Protein AF-A0A8T4PZQ6-F1 (afdb_monomer)

Foldseek 3Di:
DDDDPDPPPPDDPVVVVVVVVVVVVVVVVVVVVVVVVVVVVVVVVVVLVVVVLVVLVQWAKDFPAWEDDPQKIKTKMFTAGQAKFQWKWKWFDDPRDTDIDIDRDIAHGRGIDIDIDGHPDDTQKIWIWTWDDSDDPDIDTSNVNIDIDGYDYDD

Secondary structure (DSSP, 8-state):
---------PPPHHHHHHHHHHHHHHHHHHHHHHHHHHHHHHHHHHHHHHHHHHHHHT--EEEEEEEEETTEEEEEEEE-SS--B-EEEEEEEETTEEEEEEE---B-TT-EEEEEEE-SS--SEEEEEEEEEEETTEEEE-GGG-EEEEPEEP-

Solvent-accessible surface area (backbone atoms only — not comparable to full-atom values): 8763 Å² total; per-residue (Å²): 138,85,82,80,78,79,78,80,76,75,74,60,69,72,60,54,52,55,52,52,52,52,49,52,54,51,51,53,52,51,51,51,54,52,51,52,53,55,50,52,53,51,50,54,52,51,49,55,51,50,56,46,56,56,52,37,76,60,54,46,71,45,71,79,45,34,38,32,57,85,50,33,34,45,34,32,38,33,30,78,26,86,60,60,35,48,29,36,39,38,37,37,31,39,102,90,47,74,50,78,48,79,42,77,66,61,43,49,47,65,33,74,49,77,44,83,43,80,41,98,58,85,54,50,34,37,38,38,29,44,20,38,75,75,50,94,94,37,69,47,75,28,70,89,55,50,42,80,35,64,42,43,75,67,128

Sequence (155 aa):
MARKRISKKGMDEKVATILLVGFIIALLIMGFLWGRQLIKQRVSKELALSEKQSQCTDVLITAIEAIQTGDTILLTLENKKDIKIEKFTFRIMKDSTAETSDSFEMLNSLEIRRYEITTSSQAETVDIIPWIKVAKSNFVPCSQQHVLAKVSQAL

Structure (mmCIF, N/CA/C/O backbone):
data_AF-A0A8T4PZQ6-F1
#
_entry.id   AF-A0A8T4PZQ6-F1
#
loop_
_atom_site.group_PDB
_atom_site.id
_atom_site.type_symbol
_atom_site.label_atom_id
_atom_site.label_alt_id
_atom_site.label_comp_id
_atom_site.label_asym_id
_atom_site.label_entity_id
_atom_site.label_seq_id
_atom_site.pdbx_PDB_ins_code
_atom_site.Cartn_x
_atom_site.Cartn_y
_atom_site.Cartn_z
_atom_site.occupancy
_atom_site.B_iso_or_equiv
_atom_site.auth_seq_id
_atom_site.auth_comp_id
_atom_site.auth_asym_id
_atom_site.auth_atom_id
_atom_site.pdbx_PDB_model_num
ATOM 1 N N . MET A 1 1 ? 73.573 -7.630 -37.482 1.00 50.69 1 MET A N 1
ATOM 2 C CA . MET A 1 1 ? 72.181 -7.327 -37.067 1.00 50.69 1 MET A CA 1
ATOM 3 C C . MET A 1 1 ? 71.594 -6.271 -37.998 1.00 50.69 1 MET A C 1
ATOM 5 O O . MET A 1 1 ? 71.975 -5.112 -37.905 1.00 50.69 1 MET A O 1
ATOM 9 N N . ALA A 1 2 ? 70.725 -6.656 -38.936 1.00 53.97 2 ALA A N 1
ATOM 10 C CA . ALA A 1 2 ? 70.121 -5.725 -39.892 1.00 53.97 2 ALA A CA 1
ATOM 11 C C . ALA A 1 2 ? 68.857 -5.073 -39.299 1.00 53.97 2 ALA A C 1
ATOM 13 O O . ALA A 1 2 ? 67.885 -5.759 -38.984 1.00 53.97 2 ALA A O 1
ATOM 14 N N . ARG A 1 3 ? 68.862 -3.742 -39.140 1.00 62.03 3 ARG A N 1
ATOM 15 C CA . ARG A 1 3 ? 67.687 -2.950 -38.730 1.00 62.03 3 ARG A CA 1
ATOM 16 C C . ARG A 1 3 ? 66.694 -2.871 -39.894 1.00 62.03 3 ARG A C 1
ATOM 18 O O . ARG A 1 3 ? 66.927 -2.155 -40.866 1.00 62.03 3 ARG A O 1
ATOM 25 N N . LYS A 1 4 ? 65.567 -3.575 -39.780 1.00 67.56 4 LYS A N 1
ATOM 26 C CA . LYS A 1 4 ? 64.440 -3.499 -40.721 1.00 67.56 4 LYS A CA 1
ATOM 27 C C . LYS A 1 4 ? 63.749 -2.134 -40.555 1.00 67.56 4 LYS A C 1
ATOM 29 O O . LYS A 1 4 ? 63.055 -1.909 -39.567 1.00 67.56 4 LYS A O 1
ATOM 34 N N . ARG A 1 5 ? 63.970 -1.193 -41.482 1.00 64.69 5 ARG A N 1
ATOM 35 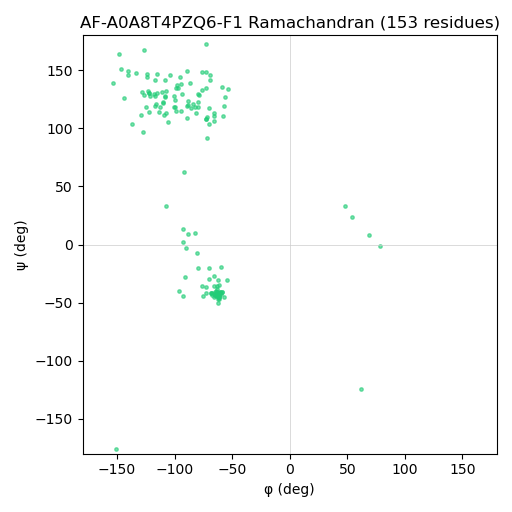C CA . ARG A 1 5 ? 63.225 0.080 -41.526 1.00 64.69 5 ARG A CA 1
ATOM 36 C C . ARG A 1 5 ? 61.807 -0.210 -42.016 1.00 64.69 5 ARG A C 1
ATOM 38 O O . ARG A 1 5 ? 61.608 -0.519 -43.186 1.00 64.69 5 ARG A O 1
ATOM 45 N N . ILE A 1 6 ? 60.829 -0.136 -41.118 1.00 69.12 6 ILE A N 1
ATOM 46 C CA . ILE A 1 6 ? 59.411 -0.212 -41.475 1.00 69.12 6 ILE A CA 1
ATOM 47 C C . ILE A 1 6 ? 59.060 1.103 -42.177 1.00 69.12 6 ILE A C 1
ATOM 49 O O . ILE A 1 6 ? 59.062 2.165 -41.557 1.00 69.12 6 ILE A O 1
ATOM 53 N N . SER A 1 7 ? 58.813 1.039 -43.485 1.00 64.50 7 SER A N 1
ATOM 54 C CA . SER A 1 7 ? 58.259 2.161 -44.241 1.00 64.50 7 SER A CA 1
ATOM 55 C C . SER A 1 7 ? 56.842 2.427 -43.732 1.00 64.50 7 SER A C 1
ATOM 57 O O . SER A 1 7 ? 55.947 1.597 -43.899 1.00 64.50 7 SER A O 1
ATOM 59 N N . LYS A 1 8 ? 56.651 3.562 -43.053 1.00 61.53 8 LYS A N 1
ATOM 60 C CA . LYS A 1 8 ? 55.334 4.046 -42.639 1.00 61.53 8 LYS A CA 1
ATOM 61 C C . LYS A 1 8 ? 54.605 4.519 -43.897 1.00 61.53 8 LYS A C 1
ATOM 63 O O . LYS A 1 8 ? 54.768 5.664 -44.306 1.00 61.53 8 LYS A O 1
ATOM 68 N N . LYS A 1 9 ? 53.833 3.637 -44.534 1.00 63.50 9 LYS A N 1
ATOM 69 C CA . LYS A 1 9 ? 52.836 4.067 -45.519 1.00 63.50 9 LYS A CA 1
ATOM 70 C C . LYS A 1 9 ? 51.785 4.868 -44.751 1.00 63.50 9 LYS A C 1
ATOM 72 O O . LYS A 1 9 ? 51.050 4.291 -43.954 1.00 63.50 9 LYS A O 1
ATOM 77 N N . GLY A 1 10 ? 51.798 6.190 -44.912 1.00 62.28 10 GLY A N 1
ATOM 78 C CA . GLY A 1 10 ? 50.752 7.056 -44.377 1.00 62.28 10 GLY A CA 1
ATOM 79 C C . GLY A 1 10 ? 49.413 6.576 -44.921 1.00 62.28 10 GLY A C 1
ATOM 80 O O . GLY A 1 10 ? 49.285 6.354 -46.124 1.00 62.28 10 GLY A O 1
ATOM 81 N N . MET A 1 11 ? 48.454 6.325 -44.032 1.00 64.69 11 MET A N 1
ATOM 82 C CA . MET A 1 11 ? 47.081 6.084 -44.457 1.00 64.69 11 MET A CA 1
ATOM 83 C C . MET A 1 11 ? 46.608 7.314 -45.232 1.00 64.69 11 MET A C 1
ATOM 85 O O . MET A 1 11 ? 46.884 8.438 -44.817 1.00 64.69 11 MET A O 1
ATOM 89 N N . ASP A 1 12 ? 45.943 7.084 -46.362 1.00 77.81 12 ASP A N 1
ATOM 90 C CA . ASP A 1 12 ? 45.393 8.146 -47.198 1.00 77.81 12 ASP A CA 1
ATOM 91 C C . ASP A 1 12 ? 44.441 9.006 -46.352 1.00 77.81 12 ASP A C 1
ATOM 93 O O . ASP A 1 12 ? 43.468 8.505 -45.777 1.00 77.81 12 ASP A O 1
ATOM 97 N N . GLU A 1 13 ? 44.767 10.291 -46.224 1.00 82.25 13 GLU A N 1
ATOM 98 C CA . GLU A 1 13 ? 44.103 11.255 -45.341 1.00 82.25 13 GLU A CA 1
ATOM 99 C C . GLU A 1 13 ? 42.586 11.307 -45.587 1.00 82.25 13 GLU A C 1
ATOM 101 O O . GLU A 1 13 ? 41.793 11.477 -44.658 1.00 82.25 13 GLU A O 1
ATOM 106 N N . LYS A 1 14 ? 42.160 11.042 -46.828 1.00 84.50 14 LYS A N 1
ATOM 107 C CA . LYS A 1 14 ? 40.747 11.012 -47.223 1.00 84.50 14 LYS A CA 1
ATOM 108 C C . LYS A 1 14 ? 39.974 9.821 -46.655 1.00 84.50 14 LYS A C 1
ATOM 110 O O . LYS A 1 14 ? 38.775 9.926 -46.420 1.00 84.50 14 LYS A O 1
ATOM 115 N N . VAL A 1 15 ? 40.632 8.688 -46.420 1.00 86.56 15 VAL A N 1
ATOM 116 C CA . VAL A 1 15 ? 39.974 7.494 -45.863 1.00 86.56 15 VAL A CA 1
ATOM 117 C C . VAL A 1 15 ? 39.742 7.667 -44.361 1.00 86.56 15 VAL A C 1
ATOM 119 O O . VAL A 1 15 ? 38.704 7.255 -43.841 1.00 86.56 15 VAL A O 1
ATOM 122 N N . ALA A 1 16 ? 40.670 8.331 -43.667 1.00 87.62 16 ALA A N 1
ATOM 123 C CA . ALA A 1 16 ? 40.555 8.599 -42.237 1.00 87.62 16 ALA A CA 1
ATOM 124 C C . ALA A 1 16 ? 39.367 9.520 -41.907 1.00 87.62 16 ALA A C 1
ATOM 126 O O . ALA A 1 16 ? 38.646 9.267 -40.941 1.00 87.62 16 ALA A O 1
ATOM 127 N N . THR A 1 17 ? 39.121 10.551 -42.721 1.00 91.75 17 THR A N 1
ATOM 128 C CA . THR A 1 17 ? 38.014 11.496 -42.495 1.00 91.75 17 THR A CA 1
ATOM 129 C C . THR A 1 17 ? 36.646 10.849 -42.692 1.00 91.75 17 THR A C 1
ATOM 131 O O . THR A 1 17 ? 35.760 11.044 -41.861 1.00 91.75 17 THR A O 1
ATOM 134 N N . ILE A 1 18 ? 36.476 10.014 -43.722 1.00 93.81 18 ILE A N 1
ATOM 135 C CA . ILE A 1 18 ? 35.222 9.278 -43.959 1.00 93.81 18 ILE A CA 1
ATOM 136 C C . ILE A 1 18 ? 34.923 8.327 -42.793 1.00 93.81 18 ILE A C 1
ATOM 138 O O . ILE A 1 18 ? 33.791 8.273 -42.309 1.00 93.81 18 ILE A O 1
ATOM 142 N N . LEU A 1 19 ? 35.942 7.613 -42.303 1.00 94.94 19 LEU A N 1
ATOM 143 C CA . LEU A 1 19 ? 35.790 6.688 -41.180 1.00 94.94 19 LEU A CA 1
ATOM 144 C C . LEU A 1 19 ? 35.422 7.430 -39.887 1.00 94.94 19 LEU A C 1
ATOM 146 O O . LEU A 1 19 ? 34.543 6.983 -39.150 1.00 94.94 19 LEU A O 1
ATOM 150 N N . LEU A 1 20 ? 36.035 8.591 -39.645 1.00 95.44 20 LEU A N 1
ATOM 151 C CA . LEU A 1 20 ? 35.743 9.426 -38.481 1.00 95.44 20 LEU A CA 1
ATOM 152 C C . LEU A 1 20 ? 34.309 9.976 -38.511 1.00 95.44 20 LEU A C 1
ATOM 154 O O . LEU A 1 20 ? 33.607 9.903 -37.503 1.00 95.44 20 LEU A O 1
ATOM 158 N N . VAL A 1 21 ? 33.836 10.457 -39.665 1.00 96.12 21 VAL A N 1
ATOM 159 C CA . VAL A 1 21 ? 32.448 10.929 -39.819 1.00 96.12 21 VAL A CA 1
ATOM 160 C C . VAL A 1 21 ? 31.451 9.784 -39.619 1.00 96.12 21 VAL A C 1
ATOM 162 O O . VAL A 1 21 ? 30.476 9.944 -38.883 1.00 96.12 21 VAL A O 1
ATOM 165 N N . GLY A 1 22 ? 31.713 8.608 -40.199 1.00 97.25 22 GLY A N 1
ATOM 166 C CA . GLY A 1 22 ? 30.866 7.426 -40.012 1.00 97.25 22 GLY A CA 1
ATOM 167 C C . GLY A 1 22 ? 30.777 6.986 -38.547 1.00 97.25 22 GLY A C 1
ATOM 168 O O . GLY A 1 22 ? 29.690 6.671 -38.058 1.00 97.25 22 GLY A O 1
ATOM 169 N N . PHE A 1 23 ? 31.896 7.034 -37.821 1.00 97.12 23 PHE A N 1
ATOM 170 C CA . PHE A 1 23 ? 31.938 6.700 -36.399 1.00 97.12 23 PHE A CA 1
ATOM 171 C C . PHE A 1 23 ? 31.103 7.662 -35.542 1.00 97.12 23 PHE A C 1
ATOM 173 O O . PHE A 1 23 ? 30.347 7.214 -34.680 1.00 97.12 23 PHE A O 1
ATOM 180 N N . ILE A 1 24 ? 31.169 8.971 -35.808 1.00 97.94 24 ILE A N 1
ATOM 181 C CA . ILE A 1 24 ? 30.363 9.972 -35.088 1.00 97.94 24 ILE A CA 1
ATOM 182 C C . ILE A 1 24 ? 28.867 9.722 -35.305 1.00 97.94 24 ILE A C 1
ATOM 184 O O . ILE A 1 24 ? 28.098 9.721 -34.342 1.00 97.94 24 ILE A O 1
ATOM 188 N N . ILE A 1 25 ? 28.446 9.462 -36.546 1.00 97.62 25 ILE A N 1
ATOM 189 C CA . ILE A 1 25 ? 27.038 9.173 -36.856 1.00 97.62 25 ILE A CA 1
ATOM 190 C C . ILE A 1 25 ? 26.574 7.911 -36.115 1.00 97.62 25 ILE A C 1
ATOM 192 O O . ILE A 1 25 ? 25.503 7.914 -35.506 1.00 97.62 25 ILE A O 1
ATOM 196 N N . ALA A 1 26 ? 27.390 6.853 -36.101 1.00 97.56 26 ALA A N 1
ATOM 197 C CA . ALA A 1 26 ? 27.078 5.627 -35.370 1.00 97.56 26 ALA A CA 1
ATOM 198 C C . ALA A 1 26 ? 26.925 5.870 -33.856 1.00 97.56 26 ALA A C 1
ATOM 200 O O . ALA A 1 26 ? 25.978 5.366 -33.248 1.00 97.56 26 ALA A O 1
ATOM 201 N N . LEU A 1 27 ? 27.798 6.685 -33.252 1.00 97.12 27 LEU A N 1
ATOM 202 C CA . LEU A 1 27 ? 27.698 7.059 -31.837 1.00 97.12 27 LEU A CA 1
ATOM 203 C C . LEU A 1 27 ? 26.421 7.847 -31.526 1.00 97.12 27 LEU A C 1
ATOM 205 O O . LEU A 1 27 ? 25.775 7.577 -30.512 1.00 97.12 27 LEU A O 1
ATOM 209 N N . LEU A 1 28 ? 26.025 8.779 -32.397 1.00 97.44 28 LEU A N 1
ATOM 210 C CA . LEU A 1 28 ? 24.784 9.542 -32.229 1.00 97.44 28 LEU A CA 1
ATOM 211 C C . LEU A 1 28 ? 23.554 8.631 -32.262 1.00 97.44 28 LEU A C 1
ATOM 213 O O . LEU A 1 28 ? 22.680 8.741 -31.400 1.00 97.44 28 LEU A O 1
ATOM 217 N N . ILE A 1 29 ? 23.505 7.696 -33.215 1.00 97.38 29 ILE A N 1
ATOM 218 C CA . ILE A 1 29 ? 22.415 6.715 -33.313 1.00 97.38 29 ILE A CA 1
ATOM 219 C C . ILE A 1 29 ? 22.375 5.843 -32.054 1.00 97.38 29 ILE A C 1
ATOM 221 O O . ILE A 1 29 ? 21.306 5.649 -31.474 1.00 97.38 29 ILE A O 1
ATOM 225 N N . MET A 1 30 ? 23.530 5.355 -31.596 1.00 96.25 30 MET A N 1
ATOM 226 C CA . MET A 1 30 ? 23.619 4.525 -30.395 1.00 96.25 30 MET A CA 1
ATOM 227 C C . MET A 1 30 ? 23.130 5.278 -29.150 1.00 96.25 30 MET A C 1
ATOM 229 O O . MET A 1 30 ? 22.288 4.764 -28.410 1.00 96.25 30 MET A O 1
ATOM 233 N N . GLY A 1 31 ? 23.573 6.525 -28.958 1.00 95.88 31 GLY A N 1
ATOM 234 C CA . GLY A 1 31 ? 23.120 7.379 -27.857 1.00 95.88 31 GLY A CA 1
ATOM 235 C C . GLY A 1 31 ? 21.613 7.641 -27.894 1.00 95.88 31 GLY A C 1
ATOM 236 O O . GLY A 1 31 ? 20.938 7.553 -26.866 1.00 95.88 31 GLY A O 1
ATOM 237 N N . PHE A 1 32 ? 21.053 7.880 -29.081 1.00 95.75 32 PHE A N 1
ATOM 238 C CA . PHE A 1 32 ? 19.615 8.079 -29.255 1.00 95.75 32 PHE A CA 1
ATOM 239 C C . PHE A 1 32 ? 18.799 6.823 -28.911 1.00 95.75 32 PHE A C 1
ATOM 241 O O . PHE A 1 32 ? 17.773 6.913 -28.228 1.00 95.75 32 PHE A O 1
ATOM 248 N N . LEU A 1 33 ? 19.258 5.643 -29.337 1.00 94.75 33 LEU A N 1
ATOM 249 C CA . LEU A 1 33 ? 18.604 4.371 -29.017 1.00 94.75 33 LEU A CA 1
ATOM 250 C C . LEU A 1 33 ? 18.603 4.100 -27.507 1.00 94.75 33 LEU A C 1
ATOM 252 O O . LEU A 1 33 ? 17.573 3.699 -26.958 1.00 94.75 33 LEU A O 1
ATOM 256 N N . TRP A 1 34 ? 19.714 4.385 -26.827 1.00 94.56 34 TRP A N 1
ATOM 257 C CA . TRP A 1 34 ? 19.825 4.240 -25.373 1.00 94.56 34 TRP A CA 1
ATOM 258 C C . TRP A 1 34 ? 18.916 5.220 -24.635 1.00 94.56 34 TRP A C 1
ATOM 260 O O . TRP A 1 34 ? 18.1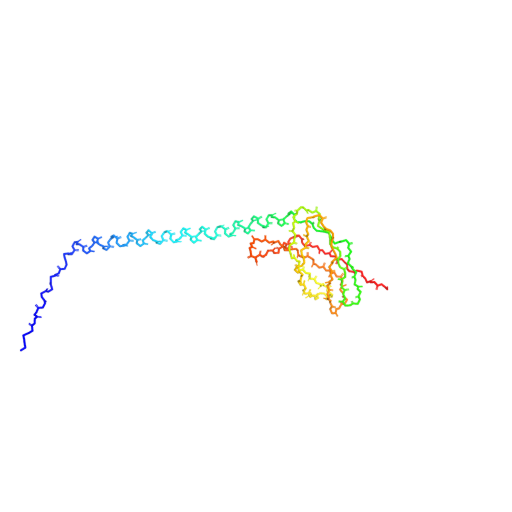75 4.821 -23.733 1.00 94.56 34 TRP A O 1
ATOM 270 N N . GLY A 1 35 ? 18.900 6.485 -25.065 1.00 94.31 35 GLY A N 1
ATOM 271 C CA . GLY A 1 35 ? 18.016 7.507 -24.507 1.00 94.31 35 GLY A CA 1
ATOM 272 C C . GLY A 1 35 ? 16.543 7.104 -24.604 1.00 94.31 35 GLY A C 1
ATOM 273 O O . GLY A 1 35 ? 15.813 7.162 -23.613 1.00 94.31 35 GLY A O 1
ATOM 274 N N . ARG A 1 36 ? 16.112 6.597 -25.766 1.00 93.12 36 ARG A N 1
ATOM 275 C CA . ARG A 1 36 ? 14.738 6.108 -25.961 1.00 93.12 36 ARG A CA 1
ATOM 276 C C . ARG A 1 36 ? 14.381 4.942 -25.048 1.00 93.12 36 ARG A C 1
ATOM 278 O O . ARG A 1 36 ? 13.283 4.933 -24.494 1.00 93.12 36 ARG A O 1
ATOM 285 N N . GLN A 1 37 ? 15.272 3.965 -24.886 1.00 92.12 37 GLN A N 1
ATOM 286 C CA . GLN A 1 37 ? 15.017 2.824 -24.002 1.00 92.12 37 GLN A CA 1
ATOM 287 C C . GLN A 1 37 ? 14.880 3.262 -22.541 1.00 92.12 37 GLN A C 1
ATOM 289 O O . GLN A 1 37 ? 13.948 2.829 -21.861 1.00 92.12 37 GLN A O 1
ATOM 294 N N . LEU A 1 38 ? 15.746 4.165 -22.081 1.00 91.00 38 LEU A N 1
ATOM 295 C CA . LEU A 1 38 ? 15.718 4.674 -20.712 1.00 91.00 38 LEU A CA 1
ATOM 296 C C . LEU A 1 38 ? 14.438 5.473 -20.429 1.00 91.00 38 LEU A C 1
ATOM 298 O O . LEU A 1 38 ? 13.793 5.255 -19.402 1.00 91.00 38 LEU A O 1
ATOM 302 N N . ILE A 1 39 ? 14.020 6.335 -21.362 1.00 91.00 39 ILE A N 1
ATOM 303 C CA . ILE A 1 39 ? 12.755 7.077 -21.256 1.00 91.00 39 ILE A CA 1
ATOM 304 C C . ILE A 1 39 ? 11.570 6.109 -21.239 1.00 91.00 39 ILE A C 1
ATOM 306 O O . ILE A 1 39 ? 10.721 6.207 -20.358 1.00 91.00 39 ILE A O 1
ATOM 310 N N . LYS A 1 40 ? 11.528 5.129 -22.151 1.00 89.44 40 LYS A N 1
ATOM 311 C CA . LYS A 1 40 ? 10.434 4.148 -22.210 1.00 89.44 40 LYS A CA 1
ATOM 312 C C . LYS A 1 40 ? 10.306 3.363 -20.903 1.00 89.44 40 LYS A C 1
ATOM 314 O O . LYS A 1 40 ? 9.193 3.152 -20.429 1.00 89.44 40 LYS A O 1
ATOM 319 N N . GLN A 1 41 ? 11.427 2.973 -20.296 1.00 86.81 41 GLN A N 1
ATOM 320 C CA . GLN A 1 41 ? 11.423 2.298 -18.999 1.00 86.81 41 GLN A CA 1
ATOM 321 C C . GLN A 1 41 ? 10.886 3.197 -17.882 1.00 86.81 41 GLN A C 1
ATOM 323 O O . GLN A 1 41 ? 10.069 2.733 -17.088 1.00 86.81 41 GLN A O 1
ATOM 328 N N . ARG A 1 42 ? 11.289 4.474 -17.828 1.00 84.62 42 ARG A N 1
ATOM 329 C CA . ARG A 1 42 ? 10.763 5.426 -16.833 1.00 84.62 42 ARG A CA 1
ATOM 330 C C . ARG A 1 42 ? 9.264 5.646 -16.998 1.00 84.62 42 ARG A C 1
ATOM 332 O O . ARG A 1 42 ? 8.526 5.425 -16.047 1.00 84.62 42 ARG A O 1
ATOM 339 N N . VAL A 1 43 ? 8.820 5.941 -18.218 1.00 85.38 43 VAL A N 1
ATOM 340 C CA . VAL A 1 43 ? 7.400 6.154 -18.530 1.00 85.38 43 VAL A CA 1
ATOM 341 C C . VAL A 1 43 ? 6.575 4.914 -18.193 1.00 85.38 43 VAL A C 1
ATOM 343 O O . VAL A 1 43 ? 5.532 5.034 -17.569 1.00 85.38 43 VAL A O 1
ATOM 346 N N . SER A 1 44 ? 7.049 3.706 -18.518 1.00 83.50 44 SER A N 1
ATOM 347 C CA . SER A 1 44 ? 6.316 2.478 -18.173 1.00 83.50 44 SER A CA 1
ATOM 348 C C . SER A 1 44 ? 6.160 2.264 -16.663 1.00 83.50 44 SER A C 1
ATOM 350 O O . SER A 1 44 ? 5.118 1.792 -16.218 1.00 83.50 44 SER A O 1
ATOM 352 N N . LYS A 1 45 ? 7.169 2.638 -15.865 1.00 82.62 45 LYS A N 1
ATOM 353 C CA . LYS A 1 45 ? 7.109 2.542 -14.401 1.00 82.62 45 LYS A CA 1
ATOM 354 C C . LYS A 1 45 ? 6.180 3.596 -13.809 1.00 82.62 45 LYS A C 1
ATOM 356 O O . LYS A 1 45 ? 5.414 3.275 -12.910 1.00 82.62 45 LYS A O 1
ATOM 361 N N . GLU A 1 46 ? 6.227 4.821 -14.320 1.00 85.06 46 GLU A N 1
ATOM 362 C CA . GLU A 1 46 ? 5.346 5.905 -13.876 1.00 85.06 46 GLU A CA 1
ATOM 363 C C . GLU A 1 46 ? 3.888 5.646 -14.251 1.00 85.06 46 GLU A C 1
ATOM 365 O O . GLU A 1 46 ? 3.014 5.812 -13.407 1.00 85.06 46 GLU A O 1
ATOM 370 N N . LEU A 1 47 ? 3.622 5.152 -15.464 1.00 85.06 47 LEU A N 1
ATOM 371 C CA . LEU A 1 47 ? 2.278 4.748 -15.878 1.00 85.06 47 LEU A CA 1
ATOM 372 C C . LEU A 1 47 ? 1.741 3.619 -14.998 1.00 85.06 47 LEU A C 1
ATOM 374 O O . LEU A 1 47 ? 0.615 3.714 -14.525 1.00 85.06 47 LEU A O 1
ATOM 378 N N . ALA A 1 48 ? 2.554 2.598 -14.709 1.00 83.31 48 ALA A N 1
ATOM 379 C CA . ALA A 1 48 ? 2.148 1.517 -13.814 1.00 83.31 48 ALA A CA 1
ATOM 380 C C . ALA A 1 48 ? 1.868 2.017 -12.385 1.00 83.31 48 ALA A C 1
ATOM 382 O O . ALA A 1 48 ? 0.926 1.558 -11.748 1.00 83.31 48 ALA A O 1
ATOM 383 N N . LEU A 1 49 ? 2.656 2.968 -11.870 1.00 83.50 49 LEU A N 1
ATOM 384 C CA . LEU A 1 49 ? 2.397 3.578 -10.562 1.00 83.50 49 LEU A CA 1
ATOM 385 C C . LEU A 1 49 ? 1.130 4.438 -10.572 1.00 83.50 49 LEU A C 1
ATOM 387 O O . LEU A 1 49 ? 0.351 4.362 -9.628 1.00 83.50 49 LEU A O 1
ATOM 391 N N . SER A 1 50 ? 0.907 5.217 -11.629 1.00 86.69 50 SER A N 1
ATOM 392 C CA . SER A 1 50 ? -0.265 6.083 -11.774 1.00 86.69 50 SER A CA 1
ATOM 393 C C . SER A 1 50 ? -1.556 5.277 -11.923 1.00 86.69 50 SER A C 1
ATOM 395 O O . SER A 1 50 ? -2.535 5.561 -11.236 1.00 86.69 50 SER A O 1
ATOM 397 N N . GLU A 1 51 ? -1.545 4.214 -12.731 1.00 86.88 51 GLU A N 1
ATOM 398 C CA . GLU A 1 51 ? -2.672 3.286 -12.858 1.00 86.88 51 GLU A CA 1
ATOM 399 C C . GLU A 1 51 ? -3.017 2.660 -11.501 1.00 86.88 51 GLU A C 1
ATOM 401 O O . GLU A 1 51 ? -4.182 2.574 -11.118 1.00 86.88 51 GLU A O 1
ATOM 406 N N . LYS A 1 52 ? -2.002 2.291 -10.715 1.00 84.25 52 LYS A N 1
ATOM 407 C CA . LYS A 1 52 ? -2.205 1.731 -9.376 1.00 84.25 52 LYS A CA 1
ATOM 408 C C . LYS A 1 52 ? -2.660 2.765 -8.357 1.00 84.25 52 LYS A C 1
ATOM 410 O O . LYS A 1 52 ? -3.524 2.458 -7.547 1.00 84.25 52 LYS A O 1
ATOM 415 N N . GLN A 1 53 ? -2.177 3.999 -8.425 1.00 86.25 53 GLN A N 1
ATOM 416 C CA . GLN A 1 53 ? -2.738 5.087 -7.623 1.00 86.25 53 GLN A CA 1
ATOM 417 C C . GLN A 1 53 ? -4.211 5.337 -7.956 1.00 86.25 53 GLN A C 1
ATOM 419 O O . GLN A 1 53 ? -4.989 5.606 -7.047 1.00 86.25 53 GLN A O 1
ATOM 424 N N . SER A 1 54 ? -4.625 5.168 -9.214 1.00 88.44 54 SER A N 1
ATOM 425 C CA . SER A 1 54 ? -6.050 5.177 -9.558 1.00 88.44 54 SER A CA 1
ATOM 426 C C . SER A 1 54 ? -6.795 3.990 -8.941 1.00 88.44 54 SER A C 1
ATOM 428 O O . SER A 1 54 ? -7.918 4.153 -8.496 1.00 88.44 54 SER A O 1
ATOM 430 N N . GLN A 1 55 ? -6.186 2.806 -8.826 1.00 90.00 55 GLN A N 1
ATOM 431 C CA . GLN A 1 55 ? -6.817 1.685 -8.109 1.00 90.00 55 GLN A CA 1
ATOM 432 C C . GLN A 1 55 ? -6.981 1.969 -6.610 1.00 90.00 55 GLN A C 1
ATOM 434 O O . GLN A 1 55 ? -7.918 1.465 -5.997 1.00 90.00 55 GLN A O 1
ATOM 439 N N . CYS A 1 56 ? -6.129 2.814 -6.015 1.00 92.00 56 CYS A N 1
ATOM 440 C CA . CYS A 1 56 ? -6.322 3.248 -4.633 1.00 92.00 56 CYS A CA 1
ATOM 441 C C . CYS A 1 56 ? -7.627 4.028 -4.441 1.00 92.00 56 CYS A C 1
ATOM 443 O O . CYS A 1 56 ? -8.182 3.941 -3.356 1.00 92.00 56 CYS A O 1
ATOM 445 N N . THR A 1 57 ? -8.147 4.762 -5.435 1.00 91.62 57 THR A N 1
ATOM 446 C CA . THR A 1 57 ? -9.431 5.478 -5.263 1.00 91.62 57 THR A CA 1
ATOM 447 C C . THR A 1 57 ? -10.629 4.538 -5.183 1.00 91.62 57 THR 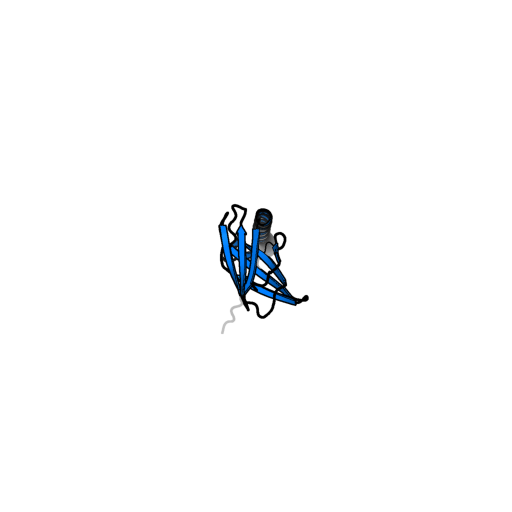A C 1
ATOM 449 O O . THR A 1 57 ? -11.668 4.915 -4.651 1.00 91.62 57 THR A O 1
ATOM 452 N N . ASP A 1 58 ? -10.475 3.310 -5.675 1.00 92.69 58 ASP A N 1
ATOM 453 C CA . ASP A 1 58 ? -11.502 2.273 -5.616 1.00 92.69 58 ASP A CA 1
ATOM 454 C C . ASP A 1 58 ? -11.413 1.414 -4.344 1.00 92.69 58 ASP A C 1
ATOM 456 O O . ASP A 1 58 ? -12.265 0.553 -4.121 1.00 92.69 58 ASP A O 1
ATOM 460 N N . VAL A 1 59 ? -10.411 1.645 -3.489 1.00 94.69 59 VAL A N 1
ATOM 461 C CA . VAL A 1 59 ? -10.301 1.001 -2.177 1.00 94.69 59 VAL A CA 1
ATOM 462 C C . VAL A 1 59 ? -11.220 1.723 -1.197 1.00 94.69 59 VAL A C 1
ATOM 464 O O . VAL A 1 59 ? -11.033 2.901 -0.909 1.00 94.69 59 VAL A O 1
ATOM 467 N N . LEU A 1 60 ? -12.199 1.001 -0.651 1.00 95.69 60 LEU A N 1
ATOM 468 C CA . LEU A 1 60 ? -13.076 1.508 0.400 1.00 95.69 60 LEU A CA 1
ATOM 469 C C . LEU A 1 60 ? -13.109 0.513 1.552 1.00 95.69 60 LEU A C 1
ATOM 471 O O . LEU A 1 60 ? -13.664 -0.580 1.429 1.00 95.69 60 LEU A O 1
ATOM 475 N N . ILE A 1 61 ? -12.535 0.923 2.676 1.00 96.62 61 ILE A N 1
ATOM 476 C CA . ILE A 1 61 ? -12.461 0.118 3.892 1.00 96.62 61 ILE A CA 1
ATOM 477 C C . ILE A 1 61 ? -13.268 0.809 4.971 1.00 96.62 61 ILE A C 1
ATOM 479 O O . ILE A 1 61 ? -13.362 2.034 5.025 1.00 96.62 61 ILE A O 1
ATOM 483 N N . THR A 1 62 ? -13.885 0.023 5.837 1.00 97.12 62 THR A N 1
ATOM 484 C CA . THR A 1 62 ? -14.541 0.527 7.037 1.00 97.12 62 THR A CA 1
ATOM 485 C C . THR A 1 62 ? -14.029 -0.256 8.236 1.00 97.12 62 THR A C 1
ATOM 487 O O . THR A 1 62 ? -13.989 -1.483 8.208 1.00 97.12 62 THR A O 1
ATOM 490 N N . ALA A 1 63 ? -13.626 0.453 9.288 1.00 97.38 63 ALA A N 1
ATOM 491 C CA . ALA A 1 63 ? -13.396 -0.162 10.585 1.00 97.38 63 ALA A CA 1
ATOM 492 C C . ALA A 1 63 ? -14.751 -0.314 11.281 1.00 97.38 63 ALA A C 1
ATOM 494 O O . ALA A 1 63 ? -15.401 0.686 11.586 1.00 97.38 63 ALA A O 1
ATOM 495 N N . ILE A 1 64 ? -15.195 -1.555 11.471 1.00 97.38 64 ILE A N 1
ATOM 496 C CA . ILE A 1 64 ? -16.459 -1.862 12.153 1.00 97.38 64 ILE A CA 1
ATOM 497 C C . ILE A 1 64 ? -16.284 -1.668 13.658 1.00 97.38 64 ILE A C 1
ATOM 499 O O . ILE A 1 64 ? -17.139 -1.092 14.324 1.00 97.38 64 ILE A O 1
ATOM 503 N N . GLU A 1 65 ? -15.168 -2.160 14.186 1.00 96.62 65 GLU A N 1
ATOM 504 C CA . GLU A 1 65 ? -14.932 -2.251 15.619 1.00 96.62 65 GLU A CA 1
ATOM 505 C C . GLU A 1 65 ? -13.430 -2.210 15.894 1.00 96.62 65 GLU A C 1
ATOM 507 O O . GLU A 1 65 ? -12.649 -2.830 15.170 1.00 96.62 65 GLU A O 1
ATOM 512 N N . ALA A 1 66 ? -13.033 -1.484 16.936 1.00 97.06 66 ALA A N 1
ATOM 513 C CA . ALA A 1 66 ? 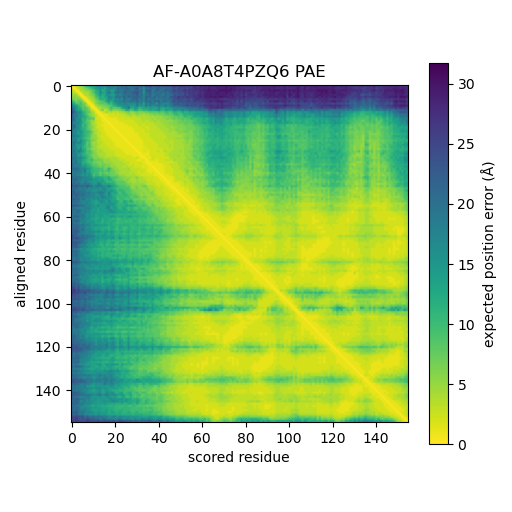-11.667 -1.448 17.438 1.00 97.06 66 ALA A CA 1
ATOM 514 C C . ALA A 1 66 ? -11.712 -1.508 18.966 1.00 97.06 66 ALA A C 1
ATOM 516 O O . ALA A 1 66 ? -12.054 -0.524 19.624 1.00 97.06 66 ALA A O 1
ATOM 517 N N . ILE A 1 67 ? -11.398 -2.672 19.528 1.00 97.00 67 ILE A N 1
ATOM 518 C CA . ILE A 1 67 ? -11.431 -2.906 20.973 1.00 97.00 67 ILE A CA 1
ATOM 519 C C . ILE A 1 67 ? -10.022 -3.186 21.462 1.00 97.00 67 ILE A C 1
ATOM 521 O O . ILE A 1 67 ? -9.342 -4.052 20.920 1.00 97.00 67 ILE A O 1
ATOM 525 N N . GLN A 1 68 ? -9.595 -2.495 22.514 1.00 96.69 68 GLN A N 1
ATOM 526 C CA . GLN A 1 68 ? -8.363 -2.835 23.212 1.00 96.69 68 GLN A CA 1
ATOM 527 C C . GLN A 1 68 ? -8.647 -3.763 24.395 1.00 96.69 68 GLN A C 1
ATOM 529 O O . GLN A 1 68 ? -9.492 -3.474 25.244 1.00 96.69 68 GLN A O 1
ATOM 534 N N . THR A 1 69 ? -7.904 -4.867 24.455 1.00 96.12 69 THR A N 1
ATOM 535 C CA . THR A 1 69 ? -7.907 -5.850 25.541 1.00 96.12 69 THR A CA 1
ATOM 536 C C . THR A 1 69 ? -6.465 -6.048 26.009 1.00 96.12 69 THR A C 1
ATOM 538 O O . THR A 1 69 ? -5.688 -6.779 25.395 1.00 96.12 69 THR A O 1
ATOM 541 N N . GLY A 1 70 ? -6.084 -5.344 27.080 1.00 94.00 70 GLY A N 1
ATOM 542 C CA . GLY A 1 70 ? -4.694 -5.286 27.542 1.00 94.00 70 GLY A CA 1
ATOM 543 C C . GLY A 1 70 ? -3.770 -4.666 26.488 1.00 94.00 70 GLY A C 1
ATOM 544 O O . GLY A 1 70 ? -4.030 -3.568 25.994 1.00 94.00 70 GLY A O 1
ATOM 545 N N . ASP A 1 71 ? -2.729 -5.405 26.111 1.00 94.81 71 ASP A N 1
ATOM 546 C CA . ASP A 1 71 ? -1.711 -4.986 25.137 1.00 94.81 71 ASP A CA 1
ATOM 547 C C . ASP A 1 71 ? -2.086 -5.342 23.689 1.00 94.81 71 ASP A C 1
ATOM 549 O O . ASP A 1 71 ? -1.258 -5.260 22.787 1.00 94.81 71 ASP A O 1
ATOM 553 N N . THR A 1 72 ? -3.317 -5.794 23.434 1.00 95.62 72 THR A N 1
ATOM 554 C CA . THR A 1 72 ? -3.771 -6.180 22.090 1.00 95.62 72 THR A CA 1
ATOM 555 C C . THR A 1 72 ? -5.000 -5.383 21.682 1.00 95.62 72 THR A C 1
ATOM 557 O O . THR A 1 72 ? -5.964 -5.269 22.437 1.00 95.62 72 THR A O 1
ATOM 560 N N . ILE A 1 73 ? -4.978 -4.844 20.466 1.00 96.38 73 ILE A N 1
ATOM 561 C CA . ILE A 1 73 ? -6.114 -4.199 19.813 1.00 96.38 73 ILE A CA 1
ATOM 562 C C . ILE A 1 73 ? -6.709 -5.195 18.820 1.00 96.38 73 ILE A C 1
ATOM 564 O O . ILE A 1 73 ? -6.044 -5.618 17.873 1.00 96.38 73 ILE A O 1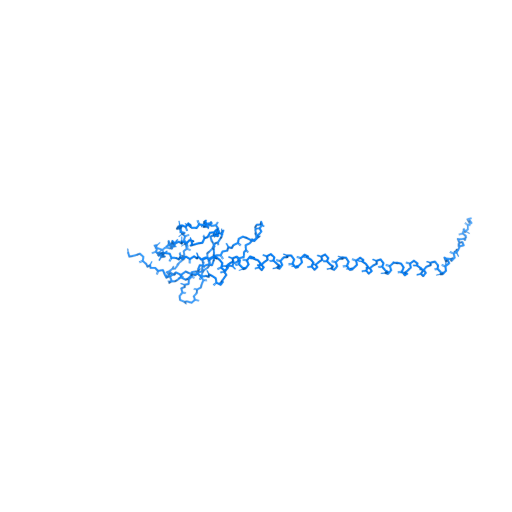
ATOM 568 N N . LEU A 1 74 ? -7.968 -5.552 19.043 1.00 96.88 74 LEU A N 1
ATOM 569 C CA . LEU A 1 74 ? -8.792 -6.333 18.135 1.00 96.88 74 LEU A CA 1
ATOM 570 C C . LEU A 1 74 ? -9.499 -5.371 17.183 1.00 96.88 74 LEU A C 1
ATOM 572 O O . LEU A 1 74 ? -10.394 -4.625 17.585 1.00 96.88 74 LEU A O 1
ATOM 576 N N . LEU A 1 75 ? -9.081 -5.380 15.922 1.00 97.12 75 LEU A N 1
ATOM 577 C CA . LEU A 1 75 ? -9.587 -4.488 14.887 1.00 97.12 75 LEU A CA 1
ATOM 578 C C . LEU A 1 75 ? -10.357 -5.288 13.835 1.00 97.12 75 LEU A C 1
ATOM 580 O O . LEU A 1 75 ? -9.786 -6.132 13.149 1.00 97.12 75 LEU A O 1
ATOM 584 N N . THR A 1 76 ? -11.647 -5.010 13.677 1.00 97.75 76 THR A N 1
ATOM 585 C CA . THR A 1 76 ? -12.489 -5.633 12.649 1.00 97.75 76 THR A CA 1
ATOM 586 C C . THR A 1 76 ? -12.613 -4.694 11.455 1.00 97.75 76 THR A C 1
ATOM 588 O O . THR A 1 76 ? -13.196 -3.612 11.562 1.00 97.75 76 THR A O 1
ATOM 591 N N . LEU A 1 77 ? -12.075 -5.112 10.311 1.00 97.81 77 LEU A N 1
ATOM 592 C CA . LEU A 1 77 ? -12.117 -4.369 9.056 1.00 97.81 77 LEU A CA 1
ATOM 593 C C . LEU A 1 77 ? -13.055 -5.033 8.059 1.00 97.81 77 LEU A C 1
ATOM 595 O O . LEU A 1 77 ? -13.070 -6.253 7.921 1.00 97.81 77 LEU A O 1
ATOM 599 N N . GLU A 1 78 ? -13.783 -4.205 7.324 1.00 98.00 78 GLU A N 1
ATOM 600 C CA . GLU A 1 78 ? -14.615 -4.593 6.193 1.00 98.00 78 GLU A CA 1
ATOM 601 C C . GLU A 1 78 ? -14.084 -3.937 4.925 1.00 98.00 78 GLU A C 1
ATOM 603 O O . GLU A 1 78 ? -13.926 -2.713 4.862 1.00 98.00 78 GLU A O 1
ATOM 608 N N . ASN A 1 79 ? -13.855 -4.745 3.897 1.00 97.38 79 ASN A N 1
ATOM 609 C CA . ASN A 1 79 ? -13.647 -4.252 2.549 1.00 97.38 79 ASN A C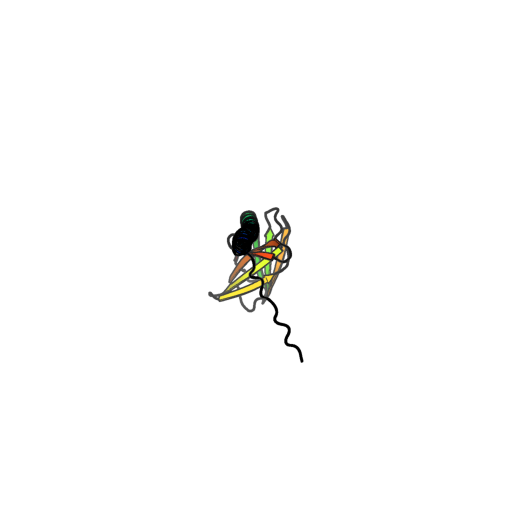A 1
ATOM 610 C C . ASN A 1 79 ? -14.994 -4.140 1.840 1.00 97.38 79 ASN A C 1
ATOM 612 O O . ASN A 1 79 ? -15.673 -5.139 1.640 1.00 97.38 79 ASN A O 1
ATOM 616 N N . LYS A 1 80 ? -15.381 -2.939 1.415 1.00 97.06 80 LYS A N 1
ATOM 617 C CA . LYS A 1 80 ? -16.678 -2.706 0.755 1.00 97.06 80 LYS A CA 1
ATOM 618 C C . LYS A 1 80 ? -16.619 -2.804 -0.764 1.00 97.06 80 LYS A C 1
ATOM 620 O O . LYS A 1 80 ? -17.610 -2.522 -1.441 1.00 97.06 80 LYS A O 1
ATOM 625 N N . LYS A 1 81 ? -15.453 -3.120 -1.319 1.00 96.00 81 LYS A N 1
ATOM 626 C CA . LYS A 1 81 ? -15.195 -3.082 -2.757 1.00 96.00 81 LYS A CA 1
ATOM 627 C C . LYS A 1 81 ? -14.641 -4.409 -3.245 1.00 96.00 81 LYS A C 1
ATOM 629 O O . LYS A 1 81 ? -14.227 -5.261 -2.465 1.00 96.00 81 LYS A O 1
ATOM 634 N N . ASP A 1 82 ? -14.633 -4.551 -4.569 1.00 94.00 82 ASP A N 1
ATOM 635 C CA . ASP A 1 82 ? -14.195 -5.775 -5.241 1.00 94.00 82 ASP A CA 1
ATOM 636 C C . ASP A 1 82 ? -12.667 -5.885 -5.400 1.00 94.00 82 ASP A C 1
ATOM 638 O O . ASP A 1 82 ? -12.133 -6.738 -6.103 1.00 94.00 82 ASP A O 1
ATOM 642 N N . ILE A 1 83 ? -11.925 -4.990 -4.749 1.00 93.81 83 ILE A N 1
ATOM 643 C CA . ILE A 1 83 ? -10.469 -4.946 -4.837 1.00 93.81 83 ILE A CA 1
ATOM 644 C C . ILE A 1 83 ? -9.886 -5.619 -3.612 1.00 93.81 83 ILE A C 1
ATOM 646 O O . ILE A 1 83 ? -10.155 -5.221 -2.486 1.00 93.81 83 ILE A O 1
ATOM 650 N N . LYS A 1 84 ? -9.041 -6.619 -3.837 1.00 94.94 84 LYS A N 1
ATOM 651 C CA . LYS A 1 84 ? -8.254 -7.247 -2.781 1.00 94.94 84 LYS A CA 1
ATOM 652 C C . LYS A 1 84 ? -7.185 -6.291 -2.250 1.00 94.94 84 LYS A C 1
ATOM 654 O O . LYS A 1 84 ? -6.527 -5.604 -3.025 1.00 94.94 84 LYS A O 1
ATOM 659 N N . ILE A 1 85 ? -6.967 -6.329 -0.940 1.00 95.56 85 ILE A N 1
ATOM 660 C CA . ILE A 1 85 ? -5.965 -5.531 -0.233 1.00 95.56 85 ILE A CA 1
ATOM 661 C C . ILE A 1 85 ? -4.945 -6.489 0.362 1.00 95.56 85 ILE A C 1
ATOM 663 O O . ILE A 1 85 ? -5.299 -7.403 1.105 1.00 95.56 85 ILE A O 1
ATOM 667 N N . GLU A 1 86 ? -3.678 -6.347 -0.007 1.00 94.50 86 GLU A N 1
ATOM 668 C CA . GLU A 1 86 ? -2.665 -7.342 0.344 1.00 94.50 86 GLU A CA 1
ATOM 669 C C . GLU A 1 86 ? -1.945 -7.069 1.656 1.00 94.50 86 GLU A C 1
ATOM 671 O O . GLU A 1 86 ? -1.444 -8.012 2.266 1.00 94.50 86 GLU A O 1
ATOM 676 N N . LYS A 1 87 ? -1.842 -5.803 2.060 1.00 95.19 87 LYS A N 1
ATOM 677 C CA . LYS A 1 87 ? -1.107 -5.408 3.261 1.00 95.19 87 LYS A CA 1
ATOM 678 C C . LYS A 1 87 ? -1.779 -4.203 3.918 1.00 95.19 87 LYS A C 1
ATOM 680 O O . LYS A 1 87 ? -2.378 -3.369 3.243 1.00 95.19 87 LYS A O 1
ATOM 685 N N . PHE A 1 88 ? -1.631 -4.101 5.231 1.00 96.50 88 PHE A N 1
ATOM 686 C CA . PHE A 1 88 ? -2.030 -2.943 6.017 1.00 96.50 88 PHE A CA 1
ATOM 687 C C . PHE A 1 88 ? -0.845 -2.412 6.818 1.00 96.50 88 PHE A C 1
ATOM 689 O O . PHE A 1 88 ? -0.026 -3.183 7.321 1.00 96.50 88 PHE A O 1
ATOM 696 N N . THR A 1 89 ? -0.777 -1.093 6.958 1.00 96.94 89 THR A N 1
ATOM 697 C CA . THR A 1 89 ? 0.014 -0.445 8.005 1.00 96.94 89 THR A CA 1
ATOM 698 C C . THR A 1 89 ? -0.954 0.171 8.996 1.00 96.94 89 THR A C 1
ATOM 700 O O . THR A 1 89 ? -1.796 0.989 8.624 1.00 96.94 89 THR A O 1
ATOM 703 N N . PHE A 1 90 ? -0.823 -0.227 10.252 1.00 96.69 90 PHE A N 1
ATOM 704 C CA . PHE A 1 90 ? -1.563 0.319 11.373 1.00 96.69 90 PHE A CA 1
ATOM 705 C C . PHE A 1 90 ? -0.674 1.320 12.096 1.00 96.69 90 PHE A C 1
ATOM 707 O O . PHE A 1 90 ? 0.393 0.969 12.599 1.00 96.69 90 PHE A O 1
ATOM 714 N N . ARG A 1 91 ? -1.100 2.578 12.147 1.00 96.06 91 ARG A N 1
ATOM 715 C CA . ARG A 1 91 ? -0.446 3.618 12.934 1.00 96.06 91 ARG A CA 1
ATOM 716 C C . ARG A 1 91 ? -1.297 3.904 14.164 1.00 96.06 91 ARG A C 1
ATOM 718 O O . ARG A 1 91 ? -2.354 4.520 14.081 1.00 96.06 91 ARG A O 1
ATOM 725 N N . ILE A 1 92 ? -0.822 3.419 15.295 1.00 95.94 92 ILE A N 1
ATOM 726 C CA . ILE A 1 92 ? -1.451 3.517 16.604 1.00 95.94 92 ILE A CA 1
ATOM 727 C C . ILE A 1 92 ? -1.073 4.875 17.189 1.00 95.94 92 ILE A C 1
ATOM 729 O O . ILE A 1 92 ? 0.110 5.184 17.322 1.00 95.94 92 ILE A O 1
ATOM 733 N N . MET A 1 93 ? -2.067 5.702 17.491 1.00 95.06 93 MET A N 1
ATOM 734 C CA . MET A 1 93 ? -1.873 7.059 17.994 1.00 95.06 93 MET A CA 1
ATOM 735 C C . MET A 1 93 ? -2.241 7.126 19.476 1.00 95.06 93 MET A C 1
ATOM 737 O O . MET A 1 93 ? -3.327 6.683 19.874 1.00 95.06 93 MET A O 1
ATOM 741 N N . LYS A 1 94 ? -1.357 7.734 20.268 1.00 92.44 94 LYS A N 1
ATOM 742 C CA . LYS A 1 94 ? -1.562 8.021 21.690 1.00 92.44 94 LYS A CA 1
ATOM 743 C C . LYS A 1 94 ? -0.909 9.351 22.041 1.00 92.44 94 LYS A C 1
ATOM 745 O O . LYS A 1 94 ? 0.279 9.500 21.795 1.00 92.44 94 LYS A O 1
ATOM 750 N N . ASP A 1 95 ? -1.631 10.301 22.632 1.00 84.88 95 ASP A N 1
ATOM 751 C CA . ASP A 1 95 ? -1.044 11.527 23.210 1.00 84.88 95 ASP A CA 1
ATOM 752 C C . ASP A 1 95 ? -0.033 12.260 22.290 1.00 84.88 95 ASP A C 1
ATOM 754 O O . ASP A 1 95 ? 0.928 12.873 22.751 1.00 84.88 95 ASP A O 1
ATOM 758 N N . SER A 1 96 ? -0.243 12.226 20.967 1.00 85.94 96 SER A N 1
ATOM 759 C CA . SER A 1 96 ? 0.656 12.751 19.911 1.00 85.94 96 SER A CA 1
ATOM 760 C C . SER A 1 96 ? 1.878 11.900 19.529 1.00 85.94 96 SER A C 1
ATOM 762 O O . SER A 1 96 ? 2.605 12.283 18.609 1.00 85.94 96 SER A O 1
ATOM 764 N N . THR A 1 97 ? 2.112 10.749 20.157 1.00 88.62 97 THR A N 1
ATOM 765 C CA . THR A 1 97 ? 3.059 9.741 19.663 1.00 88.62 97 THR A CA 1
ATOM 766 C C . THR A 1 97 ? 2.361 8.759 18.722 1.00 88.62 97 THR A C 1
ATOM 768 O O . THR A 1 97 ? 1.159 8.503 18.822 1.00 88.62 97 THR A O 1
ATOM 771 N N . ALA A 1 98 ? 3.124 8.247 17.757 1.00 90.75 98 ALA A N 1
ATOM 772 C CA . ALA A 1 98 ? 2.653 7.287 16.771 1.00 90.75 98 ALA A CA 1
ATOM 773 C C . ALA A 1 98 ? 3.544 6.041 16.803 1.00 90.75 98 ALA A C 1
ATOM 775 O O . ALA A 1 98 ? 4.737 6.129 16.509 1.00 90.75 98 ALA A O 1
ATOM 776 N N . GLU A 1 99 ? 2.966 4.888 17.127 1.00 91.94 99 GLU A N 1
ATOM 777 C CA . GLU A 1 99 ? 3.596 3.577 16.958 1.00 91.94 99 GLU A CA 1
ATOM 778 C C . GLU A 1 99 ? 3.095 2.955 15.649 1.00 91.94 99 GLU A C 1
ATOM 780 O O . GLU A 1 99 ? 1.912 3.040 15.324 1.00 91.94 99 GLU A O 1
ATOM 785 N N . THR A 1 100 ? 3.976 2.335 14.864 1.00 92.69 100 THR A N 1
ATOM 786 C CA . THR A 1 100 ? 3.585 1.676 13.608 1.00 92.69 100 THR A CA 1
ATOM 787 C C . THR A 1 100 ? 3.714 0.169 13.730 1.00 92.69 100 THR A C 1
ATOM 789 O O . THR A 1 100 ? 4.766 -0.329 14.126 1.00 92.69 100 THR A O 1
ATOM 792 N N . SER A 1 101 ? 2.670 -0.543 13.320 1.00 91.69 101 SER A N 1
ATOM 793 C CA . SER A 1 101 ? 2.641 -1.995 13.196 1.00 91.69 101 SER A CA 1
ATOM 794 C C . SER A 1 101 ? 2.180 -2.375 11.791 1.00 91.69 101 SER A C 1
ATOM 796 O O . SER A 1 101 ? 1.166 -1.884 11.299 1.00 91.69 101 SER A O 1
ATOM 798 N N . ASP A 1 102 ? 2.943 -3.232 11.122 1.00 88.56 102 ASP A N 1
ATOM 799 C CA . ASP A 1 102 ? 2.619 -3.717 9.783 1.00 88.56 102 ASP A CA 1
ATOM 800 C C . ASP A 1 102 ? 1.956 -5.093 9.871 1.00 88.56 102 ASP A C 1
ATOM 802 O O . ASP A 1 102 ? 2.473 -5.992 10.533 1.00 88.56 102 ASP A O 1
ATOM 806 N N . SER A 1 103 ? 0.869 -5.292 9.123 1.00 83.06 103 SER A N 1
ATOM 807 C CA . SER A 1 103 ? 0.277 -6.614 8.916 1.00 83.06 103 SER A CA 1
ATOM 808 C C . SER A 1 103 ? 0.313 -7.005 7.449 1.00 83.06 103 SER A C 1
ATOM 810 O O . SER A 1 103 ? -0.124 -6.262 6.570 1.00 83.06 103 SER A O 1
ATOM 812 N N . PHE A 1 104 ? 0.817 -8.210 7.192 1.00 83.25 104 PHE A N 1
ATOM 813 C CA . PHE A 1 104 ? 0.864 -8.831 5.866 1.00 83.25 104 PHE A CA 1
ATOM 814 C C . PHE A 1 104 ? -0.358 -9.718 5.593 1.00 83.25 104 PHE A C 1
ATOM 816 O O . PHE A 1 104 ? -0.356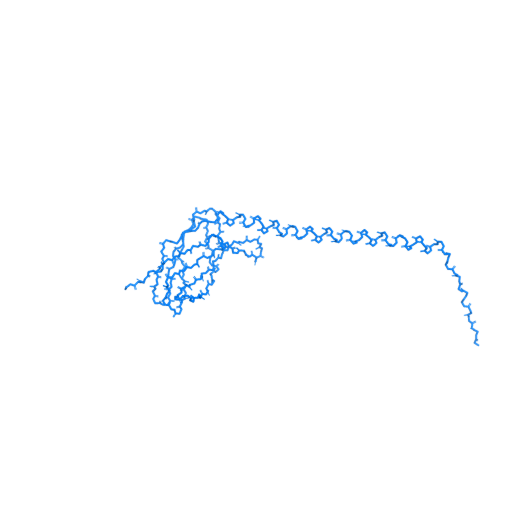 -10.519 4.656 1.00 83.25 104 PHE A O 1
ATOM 823 N N . GLU A 1 105 ? -1.395 -9.605 6.423 1.00 91.38 105 GLU A N 1
ATOM 824 C CA . GLU A 1 105 ? -2.628 -10.351 6.241 1.00 91.38 105 GLU A CA 1
ATOM 825 C C . GLU A 1 105 ? -3.548 -9.665 5.231 1.00 91.38 105 GLU A C 1
ATOM 827 O O . GLU A 1 105 ? -4.027 -8.546 5.421 1.00 91.38 105 GLU A O 1
ATOM 832 N N . MET A 1 106 ? -3.819 -10.387 4.148 1.00 94.06 106 MET A N 1
ATOM 833 C CA . MET A 1 106 ? -4.689 -9.923 3.075 1.00 94.06 106 MET A CA 1
ATOM 834 C C . MET A 1 106 ? -6.161 -9.828 3.508 1.00 94.06 106 MET A C 1
ATOM 836 O O . MET A 1 106 ? -6.651 -10.689 4.242 1.00 94.06 106 MET A O 1
ATOM 840 N N . LEU A 1 107 ? -6.869 -8.840 2.964 1.00 96.44 107 LEU A N 1
ATOM 841 C CA . LEU A 1 107 ? -8.325 -8.708 3.007 1.00 96.44 107 LEU A CA 1
ATOM 842 C C . LEU A 1 107 ? -8.860 -8.867 1.583 1.00 96.44 107 LEU A C 1
ATOM 844 O O . LEU A 1 107 ? -8.538 -8.067 0.699 1.00 96.44 107 LEU A O 1
ATOM 848 N N . ASN A 1 108 ? -9.615 -9.928 1.316 1.00 96.88 108 ASN A N 1
ATOM 849 C CA . ASN A 1 108 ? -10.186 -10.153 -0.007 1.00 96.88 108 ASN A CA 1
ATOM 850 C C . ASN A 1 108 ? -11.335 -9.169 -0.291 1.00 96.88 108 ASN A C 1
ATOM 852 O O . ASN A 1 108 ? -11.738 -8.366 0.552 1.00 96.88 108 ASN A O 1
ATOM 856 N N . SER A 1 109 ? -11.817 -9.206 -1.531 1.00 95.81 109 SER A N 1
ATOM 857 C CA . SER A 1 109 ? -13.015 -8.489 -1.968 1.00 95.81 109 SER A CA 1
ATOM 858 C C . SER A 1 109 ? -14.201 -8.819 -1.062 1.00 95.81 109 SER A C 1
ATOM 860 O O . SER A 1 109 ? -14.428 -9.994 -0.767 1.00 95.81 109 SER A O 1
ATOM 862 N N . LEU A 1 110 ? -14.937 -7.787 -0.634 1.00 96.19 110 LEU A N 1
ATOM 863 C CA . LEU A 1 110 ? -16.172 -7.926 0.152 1.00 96.19 110 LEU A CA 1
ATOM 864 C C . LEU A 1 110 ? -16.017 -8.772 1.434 1.00 96.19 110 LEU A C 1
ATOM 866 O O . LEU A 1 110 ? -16.985 -9.347 1.930 1.00 96.19 110 LEU A O 1
ATOM 870 N N . GLU A 1 111 ? -14.794 -8.874 1.960 1.00 97.62 111 GLU A N 1
ATOM 871 C CA . GLU A 1 111 ? -14.474 -9.667 3.143 1.00 97.62 111 GLU A CA 1
ATOM 872 C C . GLU A 1 111 ? -14.491 -8.798 4.404 1.00 97.62 111 GLU A C 1
ATOM 874 O O . GLU A 1 111 ? -14.052 -7.643 4.403 1.00 97.62 111 GLU A O 1
ATOM 879 N N . ILE A 1 112 ? -14.955 -9.398 5.501 1.00 97.75 112 ILE A N 1
ATOM 880 C CA . ILE A 1 112 ? -14.806 -8.869 6.854 1.00 97.75 112 ILE A CA 1
ATOM 881 C C . ILE A 1 112 ? -13.785 -9.734 7.578 1.00 97.75 112 ILE A C 1
ATOM 883 O O . ILE A 1 112 ? -13.930 -10.957 7.628 1.00 97.75 112 ILE A O 1
ATOM 887 N N . ARG A 1 113 ? -12.770 -9.105 8.169 1.00 97.38 113 ARG A N 1
ATOM 888 C CA . ARG A 1 113 ? -11.712 -9.815 8.884 1.00 97.38 113 ARG A CA 1
ATOM 889 C C . ARG A 1 113 ? -11.307 -9.091 10.154 1.00 97.38 113 ARG A C 1
ATOM 891 O O . ARG A 1 113 ? -11.307 -7.863 10.218 1.00 97.38 113 ARG A O 1
ATOM 898 N N . ARG A 1 114 ? -10.943 -9.879 11.163 1.00 97.00 114 ARG A N 1
ATOM 899 C CA . ARG A 1 114 ? -10.390 -9.394 12.423 1.00 97.00 114 ARG A CA 1
ATOM 900 C C . ARG A 1 114 ? -8.868 -9.480 12.392 1.00 97.00 114 ARG A C 1
ATOM 902 O O . ARG A 1 114 ? -8.325 -10.502 11.985 1.00 97.00 114 ARG A O 1
ATOM 909 N N . TYR A 1 115 ? -8.229 -8.412 12.842 1.00 96.38 115 TYR A N 1
ATOM 910 C CA . TYR A 1 115 ? -6.790 -8.247 12.967 1.00 96.38 115 TYR A CA 1
ATOM 911 C C . TYR A 1 115 ? -6.434 -8.057 14.436 1.00 96.38 115 TYR A C 1
ATOM 913 O O . TYR A 1 115 ? -7.151 -7.369 15.166 1.00 96.38 115 TYR A O 1
ATOM 921 N N . GLU A 1 116 ? -5.319 -8.643 14.852 1.00 95.81 116 GLU A N 1
ATOM 922 C CA . GLU A 1 116 ? -4.777 -8.491 16.198 1.00 95.81 116 GLU A CA 1
ATOM 923 C C . GLU A 1 116 ? -3.501 -7.658 16.121 1.00 95.81 116 GLU A C 1
ATOM 925 O O . GLU A 1 116 ? -2.567 -7.987 15.389 1.00 95.81 116 GLU A O 1
ATOM 930 N N . ILE A 1 117 ? -3.479 -6.540 16.842 1.00 95.25 117 ILE A N 1
ATOM 931 C CA . ILE A 1 117 ? -2.367 -5.593 16.823 1.00 95.25 117 ILE A CA 1
ATOM 932 C C . ILE A 1 117 ? -1.847 -5.456 18.246 1.00 95.25 117 ILE A C 1
ATOM 934 O O . ILE A 1 117 ? -2.546 -4.943 19.116 1.00 95.25 117 ILE A O 1
ATOM 938 N N . THR A 1 118 ? -0.617 -5.894 18.492 1.00 94.75 118 THR A N 1
ATOM 939 C CA . THR A 1 118 ? 0.027 -5.694 19.792 1.00 94.75 118 THR A CA 1
ATOM 940 C C . THR A 1 118 ? 0.494 -4.245 19.931 1.00 94.75 118 THR A C 1
ATOM 942 O O . THR A 1 118 ? 1.125 -3.702 19.023 1.00 94.75 118 THR A O 1
ATOM 945 N N . THR A 1 119 ? 0.206 -3.624 21.069 1.00 93.19 119 THR A N 1
ATOM 946 C CA . THR A 1 119 ? 0.651 -2.280 21.442 1.00 93.19 119 THR A CA 1
ATOM 947 C C . THR A 1 119 ? 1.181 -2.281 22.868 1.00 93.19 119 THR A C 1
ATOM 949 O O . THR A 1 119 ? 0.712 -3.032 23.715 1.00 93.19 119 THR A O 1
ATOM 952 N N . SER A 1 120 ? 2.165 -1.427 23.138 1.00 90.75 120 SER A N 1
ATOM 953 C CA . SER A 1 120 ? 2.739 -1.275 24.477 1.00 90.75 120 SER A CA 1
ATOM 954 C C . SER A 1 120 ? 1.898 -0.379 25.397 1.00 90.75 120 SER A C 1
ATOM 956 O O . SER A 1 120 ? 2.222 -0.208 26.574 1.00 90.75 120 SER A O 1
ATOM 958 N N . SER A 1 121 ? 0.859 0.270 24.860 1.00 90.31 121 SER A N 1
ATOM 959 C CA . SER A 1 121 ? 0.176 1.362 25.543 1.00 90.31 121 SER A CA 1
ATOM 960 C C . SER A 1 121 ? -1.315 1.456 25.204 1.00 90.31 121 SER A C 1
ATOM 962 O O . SER A 1 121 ? -1.802 0.853 24.253 1.00 90.31 121 SER A O 1
ATOM 964 N N . GLN A 1 122 ? -2.071 2.203 26.016 1.00 93.12 122 GLN A N 1
ATOM 965 C CA . GLN A 1 122 ? -3.476 2.497 25.723 1.00 93.12 122 GLN A CA 1
ATOM 966 C C . GLN A 1 122 ? -3.577 3.374 24.472 1.00 93.12 122 GLN A C 1
ATOM 968 O O . GLN A 1 122 ? -3.131 4.520 24.486 1.00 93.12 122 GLN A O 1
ATOM 973 N N . ALA A 1 123 ? -4.140 2.819 23.404 1.00 94.56 123 ALA A N 1
ATOM 974 C CA . ALA A 1 123 ? -4.323 3.498 22.135 1.00 94.56 123 ALA A CA 1
ATOM 975 C C . ALA A 1 123 ? -5.635 4.282 22.137 1.00 94.56 123 ALA A C 1
ATOM 977 O O . ALA A 1 123 ? -6.661 3.782 22.593 1.00 94.56 123 ALA A O 1
ATOM 978 N N . GLU A 1 124 ? -5.625 5.492 21.581 1.00 95.69 124 GLU A N 1
ATOM 979 C CA . GLU A 1 124 ? -6.853 6.277 21.404 1.00 95.69 124 GLU A CA 1
ATOM 980 C C . GLU A 1 124 ? -7.462 6.033 20.025 1.00 95.69 124 GLU A C 1
ATOM 982 O O . GLU A 1 124 ? -8.674 5.858 19.862 1.00 95.69 124 GLU A O 1
ATOM 987 N N . THR A 1 125 ? -6.604 6.030 19.004 1.00 96.81 125 THR A N 1
ATOM 988 C CA . THR A 1 125 ? -7.008 5.839 17.614 1.00 96.81 125 THR A CA 1
ATOM 989 C C . THR A 1 125 ? -6.003 4.974 16.867 1.00 96.81 125 THR A C 1
ATOM 991 O O . THR A 1 125 ? -4.806 4.994 17.152 1.00 96.81 125 THR A O 1
ATOM 994 N N . VAL A 1 126 ? -6.494 4.219 15.889 1.00 96.56 126 VAL A N 1
ATOM 995 C CA . VAL A 1 126 ? -5.668 3.479 14.932 1.00 96.56 126 VAL A CA 1
ATOM 996 C C . VAL A 1 126 ? -5.943 4.038 13.545 1.00 96.56 126 VAL A C 1
ATOM 998 O O . VAL A 1 126 ? -7.075 3.997 13.066 1.00 96.56 126 VAL A O 1
ATOM 1001 N N . ASP A 1 127 ? -4.906 4.573 12.911 1.00 97.12 127 ASP A N 1
ATOM 1002 C CA . ASP A 1 127 ? -4.918 4.980 11.511 1.00 97.12 127 ASP A CA 1
ATOM 1003 C C . ASP A 1 127 ? -4.521 3.790 10.634 1.00 97.12 127 ASP A C 1
ATOM 1005 O O . ASP A 1 127 ? -3.450 3.202 10.792 1.00 97.12 127 ASP A O 1
ATOM 1009 N N . ILE A 1 128 ? -5.418 3.400 9.742 1.00 97.00 128 ILE A N 1
ATOM 1010 C CA . ILE A 1 128 ? -5.319 2.192 8.933 1.00 97.00 128 ILE A CA 1
ATOM 1011 C C . ILE A 1 128 ? -5.011 2.613 7.506 1.00 97.00 128 ILE A C 1
ATOM 1013 O O . ILE A 1 128 ? -5.854 3.205 6.833 1.00 97.00 128 ILE A O 1
ATOM 1017 N N . ILE A 1 129 ? -3.817 2.272 7.029 1.00 97.12 129 ILE A N 1
ATOM 1018 C CA . ILE A 1 129 ? -3.369 2.586 5.673 1.00 97.12 129 ILE A CA 1
ATOM 1019 C C . ILE A 1 129 ? -3.311 1.283 4.870 1.00 97.12 129 ILE A C 1
ATOM 1021 O O . ILE A 1 129 ? -2.455 0.435 5.145 1.00 97.12 129 ILE A O 1
ATOM 1025 N N . PRO A 1 130 ? -4.193 1.096 3.874 1.00 96.81 130 PRO A N 1
ATOM 1026 C CA . PRO A 1 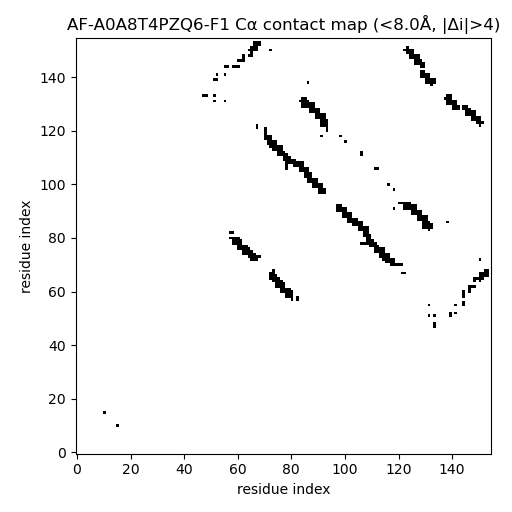130 ? -4.151 -0.076 3.018 1.00 96.81 130 PRO A CA 1
ATOM 1027 C C . PRO A 1 130 ? -3.028 0.029 1.990 1.00 96.81 130 PRO A C 1
ATOM 1029 O O . PRO A 1 130 ? -2.680 1.112 1.514 1.00 96.81 130 PRO A O 1
ATOM 1032 N N . TRP A 1 131 ? -2.479 -1.119 1.620 1.00 95.44 131 TRP A N 1
ATOM 1033 C CA . TRP A 1 131 ? -1.462 -1.255 0.591 1.00 95.44 131 TRP A CA 1
ATOM 1034 C C . TRP A 1 131 ? -1.955 -2.203 -0.486 1.00 95.44 131 TRP A C 1
ATOM 1036 O O . TRP A 1 131 ? -2.371 -3.329 -0.204 1.00 95.44 131 TRP A O 1
ATOM 1046 N N . ILE A 1 132 ? -1.829 -1.751 -1.727 1.00 94.00 132 ILE A N 1
ATOM 1047 C CA . ILE A 1 132 ? -2.172 -2.536 -2.908 1.00 94.00 132 ILE A CA 1
ATOM 1048 C C . ILE A 1 132 ? -0.911 -3.056 -3.588 1.00 94.00 132 ILE A C 1
ATOM 1050 O O . ILE A 1 132 ? 0.135 -2.392 -3.629 1.00 94.00 132 ILE A O 1
ATOM 1054 N N . LYS A 1 133 ? -0.999 -4.252 -4.159 1.00 92.00 133 LYS A N 1
ATOM 1055 C CA . LYS A 1 133 ? 0.101 -4.853 -4.909 1.00 92.00 133 LYS A CA 1
ATOM 1056 C C . LYS A 1 133 ? 0.197 -4.275 -6.321 1.00 92.00 133 LYS A C 1
ATOM 1058 O O . LYS A 1 133 ? -0.712 -4.379 -7.147 1.00 92.00 133 LYS A O 1
ATOM 1063 N N . VAL A 1 134 ? 1.365 -3.724 -6.632 1.00 88.31 134 VAL A N 1
ATOM 1064 C CA . VAL A 1 134 ? 1.676 -3.145 -7.949 1.00 88.31 134 VAL A CA 1
ATOM 1065 C C . VAL A 1 134 ? 2.41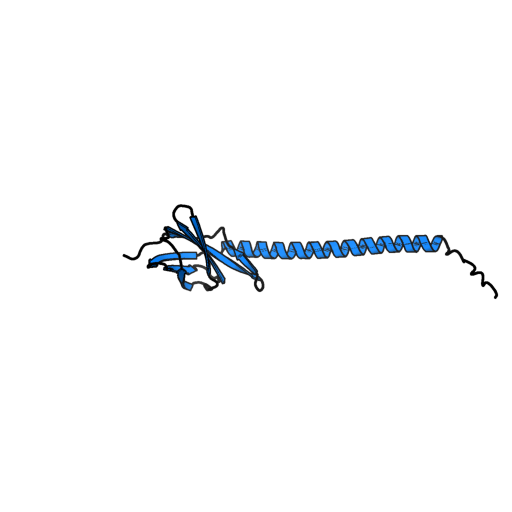3 -4.139 -8.836 1.00 88.31 134 VAL A C 1
ATOM 1067 O O . VAL A 1 134 ? 2.134 -4.240 -10.027 1.00 88.31 134 VAL A O 1
ATOM 1070 N N . ALA A 1 135 ? 3.336 -4.904 -8.257 1.00 86.38 135 ALA A N 1
ATOM 1071 C CA . ALA A 1 135 ? 4.090 -5.933 -8.963 1.00 86.38 135 ALA A CA 1
ATOM 1072 C C . ALA A 1 135 ? 4.490 -7.062 -8.003 1.00 86.38 135 ALA A C 1
ATOM 1074 O O . ALA A 1 135 ? 4.129 -7.070 -6.824 1.00 86.38 135 ALA A O 1
ATOM 1075 N N . LYS A 1 136 ? 5.253 -8.044 -8.492 1.00 85.81 136 LYS A N 1
ATOM 1076 C CA . LYS A 1 136 ? 5.820 -9.100 -7.645 1.00 85.81 136 LYS A CA 1
ATOM 1077 C C . LYS A 1 136 ? 6.693 -8.455 -6.556 1.00 85.81 136 LYS A C 1
ATOM 1079 O O . LYS A 1 136 ? 7.729 -7.883 -6.868 1.00 85.81 136 LYS A O 1
ATOM 1084 N N . SER A 1 137 ? 6.226 -8.526 -5.309 1.00 84.44 137 SER A N 1
ATOM 1085 C CA . SER A 1 137 ? 6.865 -7.958 -4.110 1.00 84.44 137 SER A CA 1
ATOM 1086 C C . SER A 1 137 ? 6.900 -6.425 -4.003 1.00 84.44 137 SER A C 1
ATOM 1088 O O . SER A 1 137 ? 7.525 -5.919 -3.078 1.00 84.44 137 SER A O 1
ATOM 1090 N N . ASN A 1 138 ? 6.214 -5.688 -4.886 1.00 87.81 138 ASN A N 1
ATOM 1091 C CA . ASN A 1 138 ? 6.093 -4.231 -4.777 1.00 87.81 138 ASN A CA 1
ATOM 1092 C C . ASN A 1 138 ? 4.674 -3.850 -4.366 1.00 87.81 138 ASN A C 1
ATOM 1094 O O . ASN A 1 138 ? 3.710 -4.233 -5.037 1.00 87.81 138 ASN A O 1
ATOM 1098 N N . PHE A 1 139 ? 4.576 -3.054 -3.309 1.00 91.38 139 PHE A N 1
ATOM 1099 C CA . PHE A 1 139 ? 3.326 -2.562 -2.750 1.00 91.38 139 PHE A CA 1
ATOM 1100 C C . PHE A 1 139 ? 3.365 -1.038 -2.697 1.00 91.38 139 PHE A C 1
ATOM 1102 O O . PHE A 1 139 ? 4.433 -0.456 -2.497 1.00 91.38 139 PHE A O 1
ATOM 1109 N N . VAL A 1 140 ? 2.213 -0.401 -2.878 1.00 92.38 140 VAL A N 1
ATOM 1110 C CA . VAL A 1 140 ? 2.067 1.054 -2.769 1.00 92.38 140 VAL A CA 1
ATOM 1111 C C . VAL A 1 140 ? 1.020 1.360 -1.699 1.00 92.38 140 VAL A C 1
ATOM 1113 O O . VAL A 1 140 ? -0.059 0.763 -1.746 1.00 92.38 140 VAL A O 1
ATOM 1116 N N . PRO A 1 141 ? 1.322 2.252 -0.738 1.00 94.81 141 PRO A N 1
ATOM 1117 C CA . PRO A 1 141 ? 0.355 2.667 0.265 1.00 94.81 141 PRO A CA 1
ATOM 1118 C C . PRO A 1 141 ? -0.692 3.590 -0.362 1.00 94.81 141 PRO A C 1
ATOM 1120 O O . PRO A 1 141 ? -0.362 4.544 -1.069 1.00 94.81 141 PRO A O 1
ATOM 1123 N N . CYS A 1 142 ? -1.958 3.347 -0.054 1.00 95.12 142 CYS A N 1
ATOM 1124 C CA . CYS A 1 142 ? -3.069 4.208 -0.436 1.00 95.12 142 CYS A CA 1
ATOM 1125 C C . CYS A 1 142 ? -3.337 5.238 0.670 1.00 95.12 142 CYS A C 1
ATOM 1127 O O . CYS A 1 142 ? -4.413 5.268 1.261 1.00 95.12 142 CYS A O 1
ATOM 1129 N N . SER A 1 143 ? -2.356 6.099 0.956 1.00 93.00 143 SER A N 1
ATOM 1130 C CA . SER A 1 143 ? -2.397 7.040 2.089 1.00 93.00 143 SER A CA 1
ATOM 1131 C C . SER A 1 143 ? -3.570 8.028 2.060 1.00 93.00 143 SER A C 1
ATOM 1133 O O . SER A 1 143 ? -3.901 8.606 3.085 1.00 93.00 143 SER A O 1
ATOM 1135 N N . GLN A 1 144 ? -4.193 8.239 0.897 1.00 93.12 144 GLN A N 1
ATOM 1136 C CA . GLN A 1 144 ? -5.377 9.093 0.758 1.00 93.12 144 GLN A CA 1
ATOM 1137 C C . GLN A 1 144 ? -6.681 8.404 1.192 1.00 93.12 144 GLN A C 1
ATOM 1139 O O . GLN A 1 144 ? -7.652 9.096 1.472 1.00 93.12 144 GLN A O 1
ATOM 1144 N N . GLN A 1 145 ? -6.708 7.068 1.246 1.00 94.25 145 GLN A N 1
ATOM 1145 C CA . GLN A 1 145 ? -7.866 6.259 1.659 1.00 94.25 145 GLN A CA 1
ATOM 1146 C C . GLN A 1 145 ? -7.660 5.635 3.041 1.00 94.25 145 GLN A C 1
ATOM 1148 O O . GLN A 1 145 ? -8.075 4.507 3.308 1.00 94.25 145 GLN A O 1
ATOM 1153 N N . HIS A 1 146 ? -6.952 6.350 3.909 1.00 95.06 146 HIS A N 1
ATOM 1154 C CA . HIS A 1 146 ? -6.736 5.901 5.271 1.00 95.06 146 HIS A CA 1
ATOM 1155 C C . HIS A 1 146 ? -8.008 6.018 6.118 1.00 95.06 146 HIS A C 1
ATOM 1157 O O . HIS A 1 146 ? -8.850 6.891 5.890 1.00 95.06 146 HIS A O 1
ATOM 1163 N N . VAL A 1 147 ? -8.157 5.119 7.086 1.00 96.25 147 VAL A N 1
ATOM 1164 C CA . VAL A 1 147 ? -9.335 5.050 7.957 1.00 96.25 147 VAL A CA 1
ATOM 1165 C C . VAL A 1 147 ? -8.891 5.214 9.399 1.00 96.25 147 VAL A C 1
ATOM 1167 O O . VAL A 1 147 ? -8.027 4.484 9.871 1.00 96.25 147 VAL A O 1
ATOM 1170 N N . LEU A 1 148 ? -9.517 6.147 10.112 1.00 96.81 148 LEU A N 1
ATOM 1171 C CA . LEU A 1 148 ? -9.292 6.349 11.539 1.00 96.81 148 LEU A CA 1
ATOM 1172 C C . LEU A 1 148 ? -10.338 5.570 12.337 1.00 96.81 148 LEU A C 1
ATOM 1174 O O . LEU A 1 148 ? -11.528 5.884 12.282 1.00 96.81 148 LEU A O 1
ATOM 1178 N N . ALA A 1 149 ? -9.893 4.577 13.099 1.00 97.00 149 ALA A N 1
ATOM 1179 C CA . ALA A 1 149 ? -10.727 3.842 14.040 1.00 97.00 149 ALA A CA 1
ATOM 1180 C C . ALA A 1 149 ? -10.493 4.366 15.462 1.00 97.00 149 ALA A C 1
ATOM 1182 O O . ALA A 1 149 ? -9.350 4.437 15.912 1.00 97.00 149 ALA A O 1
ATOM 1183 N N . LYS A 1 150 ? -11.564 4.730 16.177 1.00 97.12 150 LYS A N 1
ATOM 1184 C CA . LYS A 1 150 ? -11.486 5.045 17.611 1.00 97.12 150 LYS A CA 1
ATOM 1185 C C . LYS A 1 150 ? -11.469 3.751 18.406 1.00 97.12 150 LYS A C 1
ATOM 1187 O O . LYS A 1 150 ? -12.329 2.902 18.186 1.00 97.12 150 LYS A O 1
ATOM 1192 N N . VAL A 1 151 ? -10.516 3.626 19.317 1.00 96.75 151 VAL A N 1
ATOM 1193 C CA . VAL A 1 151 ? -10.349 2.423 20.129 1.00 96.75 151 VAL A CA 1
ATOM 1194 C C . VAL A 1 151 ? -11.197 2.551 21.390 1.00 96.75 151 VAL A C 1
ATOM 1196 O O . VAL A 1 151 ? -11.063 3.513 22.145 1.00 96.75 151 VAL A O 1
ATOM 1199 N N . SER A 1 152 ? -12.083 1.587 21.623 1.00 95.50 152 SER A N 1
ATOM 1200 C CA . SER A 1 152 ? -12.812 1.453 22.886 1.00 95.50 152 SER A CA 1
ATOM 1201 C C . SER A 1 152 ? -12.095 0.477 23.813 1.00 95.50 152 SER A C 1
ATOM 1203 O O . SER A 1 152 ? -11.643 -0.582 23.376 1.00 95.50 152 SER A O 1
ATOM 1205 N N . GLN A 1 153 ? -12.018 0.803 25.100 1.00 90.94 153 GLN A N 1
ATOM 1206 C CA . GLN A 1 153 ? -11.481 -0.111 26.106 1.00 90.94 153 GLN A CA 1
ATOM 1207 C C . GLN A 1 153 ? -12.543 -1.152 26.471 1.00 90.94 153 GLN A C 1
ATOM 1209 O O . GLN A 1 153 ? -13.679 -0.788 26.784 1.00 90.94 153 GLN A O 1
ATOM 1214 N N . ALA A 1 154 ? -12.183 -2.436 26.422 1.00 85.81 154 ALA A N 1
ATOM 1215 C CA . ALA A 1 154 ? -12.993 -3.471 27.051 1.00 85.81 154 ALA A CA 1
ATOM 1216 C C . ALA A 1 154 ? -12.877 -3.307 28.575 1.00 85.81 154 ALA A C 1
ATOM 1218 O O . ALA A 1 154 ? -11.771 -3.380 29.112 1.00 85.81 154 ALA A O 1
ATOM 1219 N N . LEU A 1 155 ? -14.006 -3.021 29.229 1.00 68.44 155 LEU A N 1
ATOM 1220 C CA . LEU A 1 155 ? -14.139 -2.992 30.691 1.00 68.44 155 LEU A CA 1
ATOM 1221 C C . LEU A 1 155 ? -14.009 -4.396 31.291 1.00 68.44 155 LEU A C 1
ATOM 1223 O O . LEU A 1 155 ? -14.535 -5.347 30.668 1.00 68.44 155 LEU A O 1
#

Mean predicted aligned error: 8.09 Å

pLDDT: mean 90.65, std 9.33, range [50.69, 98.0]

Radius of gyration: 30.86 Å; Cα contacts (8 Å, |Δi|>4): 262; chains: 1; bounding box: 89×23×78 Å

Nearest PDB structures (foldseek):
  8sku-assembly1_R  TM=5.148E-01  e=1.757E-01  Homo sapiens
  6h6e-assembly1_E  TM=5.709E-01  e=4.903E-01  Photorhabdus luminescens
  4o9y-assembly2_J  TM=5.467E-01  e=6.779E-01  Photorhabdus luminescens
  6rw6-assembly1_B  TM=5.090E-01  e=8.880E-01  Photorhabdus luminescens
  8grx-assembly1_D  TM=4.718E-01  e=9.373E-01  Homo sapiens